Protein AF-A0A8J6RDT4-F1 (afdb_monomer_lite)

Sequence (81 aa):
MNLEEALQALPPDAIEVVVEGNFSKAFLKALGFGDLEMVPGFRVGRLVVDHAARKNADDDIFLHSQANPYLYMEVKGHQRT

Foldseek 3Di:
DAQVVLVVPADAQAFFVSCLVRHVVNVVVVVVFDPQQKDAQQDDPPDTAGMFGDDADPPGRCNVVVPDTPDTDHTGTPHDD

Radius of gyration: 13.55 Å; chains: 1; bounding box: 31×24×33 Å

Structure (mmCIF, N/CA/C/O backbone):
data_AF-A0A8J6RDT4-F1
#
_entry.id   AF-A0A8J6RDT4-F1
#
loop_
_atom_site.group_PDB
_atom_site.id
_atom_site.type_symbol
_atom_site.label_atom_id
_atom_site.label_alt_id
_atom_site.label_comp_id
_atom_site.label_asym_id
_atom_site.label_entity_id
_atom_site.label_seq_id
_atom_site.pdbx_PDB_ins_code
_atom_site.Cartn_x
_atom_site.Cartn_y
_atom_site.Cartn_z
_atom_site.occupancy
_atom_site.B_iso_or_equiv
_atom_site.auth_seq_id
_atom_site.auth_comp_id
_atom_site.auth_asym_id
_atom_site.auth_atom_id
_atom_site.pdbx_PDB_model_num
ATOM 1 N N . MET A 1 1 ? -12.679 -12.126 -1.223 1.00 66.81 1 MET A N 1
ATOM 2 C CA . MET A 1 1 ? -13.076 -10.870 -0.579 1.00 66.81 1 MET A CA 1
ATOM 3 C C . MET A 1 1 ? -13.069 -9.782 -1.633 1.00 66.81 1 MET A C 1
ATOM 5 O O . MET A 1 1 ? -12.013 -9.527 -2.207 1.00 66.81 1 MET A O 1
ATOM 9 N N . ASN A 1 2 ? -14.237 -9.243 -1.967 1.00 83.25 2 ASN A N 1
ATOM 10 C CA . ASN A 1 2 ? -14.371 -8.048 -2.803 1.00 83.25 2 ASN A CA 1
ATOM 11 C C . ASN A 1 2 ? -14.264 -6.774 -1.929 1.00 83.25 2 ASN A C 1
ATOM 13 O O . ASN A 1 2 ? -14.105 -6.872 -0.712 1.00 83.25 2 ASN A O 1
ATOM 17 N N . LEU A 1 3 ? -14.302 -5.580 -2.534 1.00 91.69 3 LEU A N 1
ATOM 18 C CA . LEU A 1 3 ? -14.152 -4.325 -1.780 1.00 91.69 3 LEU A CA 1
ATOM 19 C C . LEU A 1 3 ? -15.267 -4.074 -0.771 1.00 91.69 3 LEU A C 1
ATOM 21 O O . LEU A 1 3 ? -14.997 -3.558 0.308 1.00 91.69 3 LEU A O 1
ATOM 25 N N . GLU A 1 4 ? -16.501 -4.421 -1.123 1.00 91.88 4 GLU A N 1
ATOM 26 C CA . GLU A 1 4 ? -17.652 -4.220 -0.249 1.00 91.88 4 GLU A CA 1
ATOM 27 C C . GLU A 1 4 ? -17.532 -5.091 1.004 1.00 91.88 4 GLU A C 1
ATOM 29 O O . GLU A 1 4 ? -17.652 -4.585 2.115 1.00 91.88 4 GLU A O 1
ATOM 34 N N . GLU A 1 5 ? -17.184 -6.368 0.835 1.00 91.31 5 GLU A N 1
ATOM 35 C CA . GLU A 1 5 ? -16.930 -7.296 1.939 1.00 91.31 5 GLU A CA 1
ATOM 36 C C . GLU A 1 5 ? -15.775 -6.817 2.831 1.00 91.31 5 GLU A C 1
ATOM 38 O O . GLU A 1 5 ? -15.887 -6.861 4.053 1.00 91.31 5 GLU A O 1
ATOM 43 N N . ALA A 1 6 ? -14.676 -6.332 2.238 1.00 91.25 6 ALA A N 1
ATOM 44 C CA . ALA A 1 6 ? -13.530 -5.822 2.993 1.00 91.25 6 ALA A CA 1
ATOM 45 C C . ALA A 1 6 ? -13.887 -4.568 3.805 1.00 91.25 6 ALA A C 1
ATOM 47 O O . ALA A 1 6 ? -13.450 -4.425 4.945 1.00 91.25 6 ALA A O 1
ATOM 48 N N . LEU A 1 7 ? -14.704 -3.679 3.234 1.00 90.56 7 LEU A N 1
ATOM 49 C CA . LEU A 1 7 ? -15.176 -2.473 3.908 1.00 90.56 7 LEU A CA 1
ATOM 50 C C . LEU A 1 7 ? -16.154 -2.809 5.043 1.00 90.56 7 LEU A C 1
ATOM 52 O O . LEU A 1 7 ? -16.023 -2.275 6.139 1.00 90.56 7 LEU A O 1
ATOM 56 N N . GLN A 1 8 ? -17.108 -3.712 4.801 1.00 91.75 8 GLN A N 1
ATOM 57 C CA . GLN A 1 8 ? -18.094 -4.146 5.799 1.00 91.75 8 GLN A CA 1
ATOM 58 C C . GLN A 1 8 ? -17.467 -4.951 6.946 1.00 91.75 8 GLN A C 1
ATOM 60 O O . GLN A 1 8 ? -18.022 -4.986 8.042 1.00 91.75 8 GLN A O 1
ATOM 65 N N . ALA A 1 9 ? -16.316 -5.586 6.713 1.00 90.88 9 ALA A N 1
ATOM 66 C CA . ALA A 1 9 ? -15.570 -6.309 7.737 1.00 90.88 9 ALA A CA 1
ATOM 67 C C . ALA A 1 9 ? -14.792 -5.390 8.697 1.00 90.88 9 ALA A C 1
ATOM 69 O O . ALA A 1 9 ? -14.273 -5.873 9.709 1.00 90.88 9 ALA A O 1
ATOM 70 N N . LEU A 1 10 ? -14.682 -4.087 8.409 1.00 92.69 10 LEU A N 1
ATOM 71 C CA . LEU A 1 10 ? -14.025 -3.153 9.317 1.00 92.69 10 LEU A CA 1
ATOM 72 C C . LEU A 1 10 ? -14.859 -2.966 10.595 1.00 92.69 10 LEU A C 1
ATOM 74 O O . LEU A 1 10 ? -16.062 -2.706 10.516 1.00 92.69 10 LEU A O 1
ATOM 78 N N . PRO A 1 11 ? -14.237 -3.047 11.786 1.00 92.19 11 PRO A N 1
ATOM 79 C CA . PRO A 1 11 ? -14.905 -2.674 13.024 1.00 92.19 11 PRO A CA 1
ATOM 80 C C . PRO A 1 11 ? -15.400 -1.218 12.984 1.00 92.19 11 PRO A C 1
ATOM 82 O O . PRO A 1 11 ? -14.768 -0.372 12.340 1.00 92.19 11 PRO A O 1
ATOM 85 N N . PRO A 1 12 ? -16.474 -0.884 13.721 1.00 90.44 12 PRO A N 1
ATOM 86 C CA . PRO A 1 12 ? -16.807 0.507 14.007 1.00 90.44 12 PRO A CA 1
ATOM 87 C C . PRO A 1 12 ? -15.588 1.238 14.585 1.00 90.44 12 PRO A C 1
ATOM 89 O O . PRO A 1 12 ? -14.873 0.676 15.415 1.00 90.44 12 PRO A O 1
ATOM 92 N N . ASP A 1 13 ? -15.340 2.465 14.122 1.00 91.44 13 ASP A N 1
ATOM 93 C CA . ASP A 1 13 ? -14.213 3.305 14.554 1.00 91.44 13 ASP A CA 1
ATOM 94 C C . ASP A 1 13 ? -12.831 2.636 14.410 1.00 91.44 13 ASP A C 1
ATOM 96 O O . ASP A 1 13 ? -11.913 2.895 15.195 1.00 91.44 13 ASP A O 1
ATOM 100 N N . ALA A 1 14 ? -12.671 1.776 13.392 1.00 93.69 14 ALA A N 1
ATOM 101 C CA . ALA A 1 14 ? -11.414 1.099 13.091 1.00 93.69 14 ALA A CA 1
ATOM 102 C C . ALA A 1 14 ? -10.242 2.090 13.025 1.00 93.69 14 ALA A C 1
ATOM 104 O O . ALA A 1 14 ? -10.234 3.031 12.228 1.00 93.69 14 ALA A O 1
ATOM 105 N N . ILE A 1 15 ? -9.231 1.849 13.857 1.00 94.88 15 ILE A N 1
ATOM 106 C CA . ILE A 1 15 ? -7.981 2.611 13.849 1.00 94.88 15 ILE A CA 1
ATOM 107 C C . ILE A 1 15 ? -7.180 2.326 12.573 1.00 94.88 15 ILE A C 1
ATOM 109 O O . ILE A 1 15 ? -7.372 1.299 11.926 1.00 94.88 15 ILE A O 1
ATOM 113 N N . GLU A 1 16 ? -6.254 3.219 12.236 1.00 94.69 16 GLU A N 1
ATOM 114 C CA . GLU A 1 16 ? -5.493 3.199 10.978 1.00 94.69 16 GLU A CA 1
ATOM 115 C C . GLU A 1 16 ? -4.875 1.834 10.651 1.00 94.69 16 GLU A C 1
ATOM 117 O O . GLU A 1 16 ? -5.166 1.288 9.595 1.00 94.69 16 GLU A O 1
ATOM 122 N N . VAL A 1 17 ? -4.160 1.213 11.597 1.00 94.25 17 VAL A N 1
ATOM 123 C CA . VA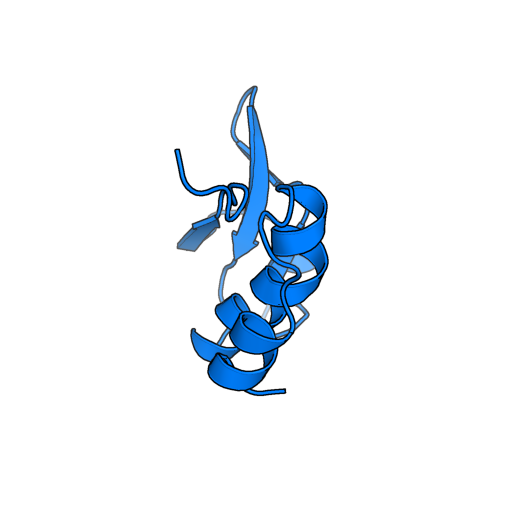L A 1 17 ? -3.549 -0.120 11.407 1.00 94.25 17 VAL A CA 1
ATOM 124 C C . VAL A 1 17 ? -4.573 -1.227 11.107 1.00 94.25 17 VAL A C 1
ATOM 126 O O . VAL A 1 17 ? -4.275 -2.189 10.403 1.00 94.25 17 VAL A O 1
ATOM 129 N N . VAL A 1 18 ? -5.804 -1.101 11.617 1.00 94.88 18 VAL A N 1
ATOM 130 C CA . VAL A 1 18 ? -6.888 -2.057 11.337 1.00 94.88 18 VAL A CA 1
ATOM 131 C C . VAL A 1 18 ? -7.451 -1.824 9.938 1.00 94.88 18 VAL A C 1
ATOM 133 O O . VAL A 1 18 ? -7.712 -2.790 9.223 1.00 94.88 18 VAL A O 1
ATOM 136 N N . VAL A 1 19 ? -7.617 -0.563 9.532 1.00 95.25 19 VAL A N 1
ATOM 137 C CA . VAL A 1 19 ? -8.041 -0.222 8.167 1.00 95.25 19 VAL A CA 1
ATOM 138 C C . VAL A 1 19 ? -6.985 -0.678 7.162 1.00 95.25 19 VAL A C 1
ATOM 140 O O . VAL A 1 19 ? -7.320 -1.348 6.188 1.00 95.25 19 VAL A O 1
ATOM 143 N N . GLU A 1 20 ? -5.712 -0.394 7.427 1.00 95.69 20 GLU A N 1
ATOM 144 C CA . GLU A 1 20 ? -4.595 -0.785 6.572 1.00 95.69 20 GLU A CA 1
ATOM 145 C C . GLU A 1 20 ? -4.562 -2.309 6.374 1.00 95.69 20 GLU A C 1
ATOM 147 O O . GLU A 1 20 ? -4.664 -2.800 5.248 1.00 95.69 20 GLU A O 1
ATOM 152 N N . GLY A 1 21 ? -4.510 -3.076 7.468 1.00 93.00 21 GLY A N 1
ATOM 153 C CA . GLY A 1 21 ? -4.389 -4.534 7.409 1.00 93.00 21 GLY A CA 1
ATOM 154 C C . GLY A 1 21 ? -5.578 -5.241 6.747 1.00 93.00 21 GLY A C 1
ATOM 155 O O . GLY A 1 21 ? -5.388 -6.254 6.070 1.00 93.00 21 GLY A O 1
ATOM 156 N N . ASN A 1 22 ? -6.793 -4.707 6.905 1.00 91.75 22 ASN A N 1
ATOM 157 C CA . ASN A 1 22 ? -8.014 -5.376 6.448 1.00 91.75 22 ASN A CA 1
ATOM 158 C C . ASN A 1 22 ? -8.528 -4.876 5.091 1.00 91.75 22 ASN A C 1
ATOM 160 O O . ASN A 1 22 ? -9.214 -5.625 4.396 1.00 91.75 22 ASN A O 1
ATOM 164 N N . PHE A 1 23 ? -8.202 -3.643 4.693 1.00 94.31 23 PHE A N 1
ATOM 165 C CA . PHE A 1 23 ? -8.775 -3.018 3.498 1.00 94.31 23 PHE A CA 1
ATOM 166 C C . PHE A 1 23 ? -7.748 -2.736 2.394 1.00 94.31 23 PHE A C 1
ATOM 168 O O . PHE A 1 23 ? -8.037 -3.010 1.225 1.00 94.31 23 PHE A O 1
ATOM 175 N N . SER A 1 24 ? -6.538 -2.266 2.726 1.00 95.31 24 SER A N 1
ATOM 176 C CA . SER A 1 24 ? -5.543 -1.789 1.744 1.00 95.31 24 SER A CA 1
ATOM 177 C C . SER A 1 24 ? -5.267 -2.780 0.620 1.00 95.31 24 SER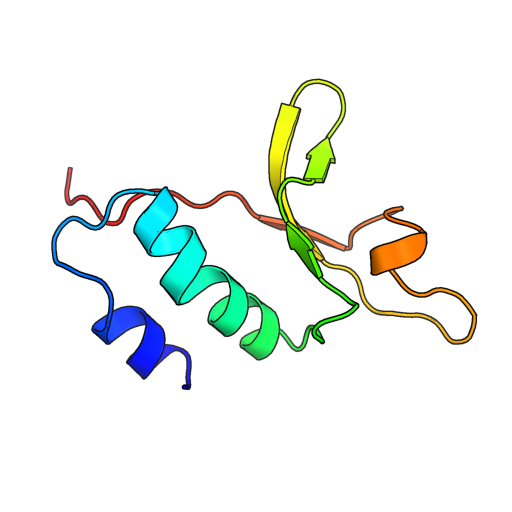 A C 1
ATOM 179 O O . SER A 1 24 ? -5.282 -2.431 -0.562 1.00 95.31 24 SER A O 1
ATOM 181 N N . LYS A 1 25 ? -5.050 -4.050 0.974 1.00 94.38 25 LYS A N 1
ATOM 182 C CA . LYS A 1 25 ? -4.732 -5.092 -0.005 1.00 94.38 25 LYS A CA 1
ATOM 183 C C . LYS A 1 25 ? -5.898 -5.366 -0.956 1.00 94.38 25 LYS A C 1
ATOM 185 O O . LYS A 1 25 ? -5.678 -5.565 -2.149 1.00 94.38 25 LYS A O 1
ATOM 190 N N . ALA A 1 26 ? -7.127 -5.390 -0.441 1.00 95.06 26 ALA A N 1
ATOM 191 C CA . ALA A 1 26 ? -8.316 -5.577 -1.268 1.00 95.06 26 ALA A CA 1
ATOM 192 C C . ALA A 1 26 ? -8.505 -4.384 -2.217 1.00 95.06 26 ALA A C 1
ATOM 194 O O . ALA A 1 26 ? -8.729 -4.588 -3.410 1.00 95.06 26 ALA A O 1
ATOM 195 N N . PHE A 1 27 ? -8.325 -3.161 -1.706 1.00 95.94 27 PHE A N 1
ATOM 196 C CA . PHE A 1 27 ? -8.376 -1.919 -2.478 1.00 95.94 27 PHE A CA 1
ATOM 197 C C . PHE A 1 27 ? -7.390 -1.907 -3.647 1.00 95.94 27 PHE A C 1
ATOM 199 O O . PHE A 1 27 ? -7.794 -1.761 -4.801 1.00 95.94 27 PHE A O 1
ATOM 206 N N . LEU A 1 28 ? -6.109 -2.152 -3.376 1.00 97.06 28 LEU A N 1
ATOM 207 C CA . LEU A 1 28 ? -5.074 -2.159 -4.408 1.00 97.06 28 LEU A CA 1
ATOM 208 C C . LEU A 1 28 ? -5.290 -3.273 -5.447 1.00 97.06 28 LEU A C 1
ATOM 210 O O . LEU A 1 28 ? -5.099 -3.041 -6.642 1.00 97.06 28 LEU A O 1
ATOM 214 N N . LYS A 1 29 ? -5.774 -4.454 -5.034 1.00 96.12 29 LYS A N 1
ATOM 215 C CA . LYS A 1 29 ? -6.158 -5.522 -5.973 1.00 96.12 29 LYS A CA 1
ATOM 216 C C . LYS A 1 29 ? -7.317 -5.121 -6.880 1.00 96.12 29 LYS A C 1
ATOM 218 O O . LYS A 1 29 ? -7.294 -5.446 -8.063 1.00 96.12 29 LYS A O 1
ATOM 223 N N . ALA A 1 30 ? -8.306 -4.396 -6.363 1.00 95.75 30 ALA A N 1
ATOM 224 C CA . ALA A 1 30 ? -9.423 -3.905 -7.167 1.00 95.75 30 ALA A CA 1
ATOM 225 C C . ALA A 1 30 ? -9.016 -2.801 -8.157 1.00 95.75 30 ALA A C 1
ATOM 227 O O . ALA A 1 30 ? -9.599 -2.711 -9.233 1.00 95.75 30 ALA A O 1
ATOM 228 N N . LEU A 1 31 ? -7.972 -2.023 -7.845 1.00 96.38 31 LEU A N 1
ATOM 229 C CA . LEU A 1 31 ? -7.306 -1.129 -8.805 1.00 96.38 31 LEU A CA 1
ATOM 230 C C . LEU A 1 31 ? -6.459 -1.883 -9.846 1.00 96.38 31 LEU A C 1
ATOM 232 O O . LEU A 1 31 ? -5.887 -1.280 -10.753 1.00 96.38 31 LEU A O 1
ATOM 236 N N . GLY A 1 32 ? -6.388 -3.207 -9.725 1.00 97.00 32 GLY A N 1
ATOM 237 C CA . GLY A 1 32 ? -5.743 -4.103 -10.667 1.00 97.00 32 GLY A CA 1
ATOM 238 C C . GLY A 1 32 ? -4.326 -4.505 -10.284 1.00 97.00 32 GLY A C 1
ATOM 239 O O . GLY A 1 32 ? -3.732 -5.253 -11.052 1.00 97.00 32 GLY A O 1
ATOM 240 N N . PHE A 1 33 ? -3.757 -4.054 -9.161 1.00 98.12 33 PHE A N 1
ATOM 241 C CA . PHE A 1 33 ? -2.384 -4.404 -8.775 1.00 98.12 33 PHE A CA 1
ATOM 242 C C . PHE A 1 33 ? -2.267 -5.844 -8.249 1.00 98.12 33 PHE A C 1
ATOM 244 O O . PHE A 1 33 ? -3.088 -6.318 -7.462 1.00 98.12 33 PHE A O 1
ATOM 251 N N . GLY A 1 34 ? -1.226 -6.550 -8.688 1.00 97.06 34 GLY A N 1
ATOM 252 C CA . GLY A 1 34 ? -0.859 -7.879 -8.206 1.00 97.06 34 GLY A CA 1
ATOM 253 C C . GLY A 1 34 ? -0.049 -7.851 -6.906 1.00 97.06 34 GLY A C 1
ATOM 254 O O . GLY A 1 34 ? 0.456 -6.817 -6.484 1.00 97.06 34 GLY A O 1
ATOM 255 N N . ASP A 1 35 ? 0.128 -9.012 -6.271 1.00 96.25 35 ASP A N 1
ATOM 256 C CA . ASP A 1 35 ? 0.836 -9.110 -4.982 1.00 96.25 35 ASP A CA 1
ATOM 257 C C . ASP A 1 35 ? 2.316 -8.672 -5.050 1.00 96.25 35 ASP A C 1
ATOM 259 O O . ASP A 1 35 ? 2.843 -8.168 -4.065 1.00 96.25 35 ASP A O 1
ATOM 263 N N . LEU A 1 36 ? 2.968 -8.802 -6.211 1.00 97.75 36 LEU A N 1
ATOM 264 C CA . LEU A 1 36 ? 4.349 -8.341 -6.445 1.00 97.75 36 LEU A CA 1
ATOM 265 C C . LEU A 1 36 ? 4.437 -6.884 -6.937 1.00 97.75 36 LEU A C 1
ATOM 267 O O . LEU A 1 36 ? 5.527 -6.370 -7.178 1.00 97.75 36 LEU A O 1
ATOM 271 N N . GLU A 1 37 ? 3.287 -6.236 -7.109 1.00 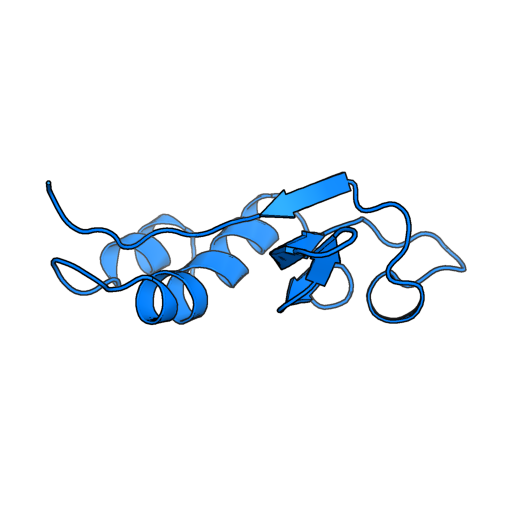98.50 37 GLU A N 1
ATOM 272 C CA . GLU A 1 37 ? 3.134 -4.863 -7.601 1.00 98.50 37 GLU A CA 1
ATOM 273 C C . GLU A 1 37 ? 2.822 -3.881 -6.461 1.00 98.50 37 GLU A C 1
ATOM 275 O O . GLU A 1 37 ? 2.520 -2.715 -6.712 1.00 98.50 37 GLU A O 1
ATOM 280 N N . MET A 1 38 ? 2.886 -4.346 -5.209 1.00 98.19 38 MET A N 1
ATOM 281 C 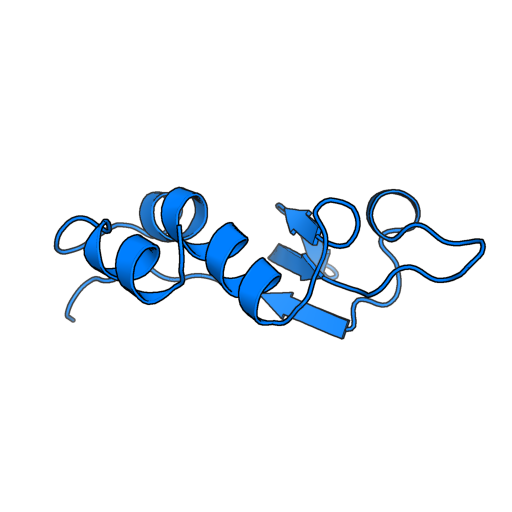CA . MET A 1 38 ? 2.552 -3.597 -3.998 1.00 98.19 38 MET A CA 1
ATOM 282 C C . MET A 1 38 ? 3.677 -3.724 -2.969 1.00 98.19 38 MET A C 1
ATOM 284 O O . MET A 1 38 ? 4.188 -4.818 -2.732 1.00 98.19 38 MET A O 1
ATOM 288 N N . VAL A 1 39 ? 4.030 -2.618 -2.317 1.00 97.88 39 VAL A N 1
ATOM 289 C CA . VAL A 1 39 ? 5.075 -2.566 -1.285 1.00 97.88 39 VAL A CA 1
ATOM 290 C C . VAL A 1 39 ? 4.531 -1.822 -0.065 1.00 97.88 39 VAL A C 1
ATOM 292 O O . VAL A 1 39 ? 4.183 -0.651 -0.214 1.00 97.88 39 VAL A O 1
ATOM 295 N N . PRO A 1 40 ? 4.422 -2.459 1.116 1.00 96.88 40 PRO A N 1
ATOM 296 C CA . PRO A 1 40 ? 4.035 -1.777 2.349 1.00 96.88 40 PRO A CA 1
ATOM 297 C C . PRO A 1 40 ? 5.195 -0.958 2.939 1.00 96.88 40 PRO A C 1
ATOM 299 O O . PRO A 1 40 ? 6.361 -1.280 2.704 1.00 96.88 40 PRO A O 1
ATOM 302 N N . GLY A 1 41 ? 4.889 0.069 3.735 1.00 96.50 41 GLY A N 1
ATOM 303 C CA . GLY A 1 41 ? 5.873 0.889 4.448 1.00 96.50 41 GLY A CA 1
ATOM 304 C C . GLY A 1 41 ? 6.891 1.554 3.517 1.00 96.50 41 GLY A C 1
ATOM 305 O O . GLY A 1 41 ? 8.097 1.534 3.780 1.00 96.50 41 GLY A O 1
ATOM 306 N N . PHE A 1 42 ? 6.427 2.105 2.396 1.00 97.75 42 PHE A N 1
ATOM 307 C CA . PHE A 1 42 ? 7.294 2.617 1.342 1.00 97.75 42 PHE A CA 1
ATOM 308 C C . PHE A 1 42 ? 7.877 3.990 1.704 1.00 97.75 42 PHE A C 1
ATOM 310 O O . PHE A 1 42 ? 7.155 4.930 2.036 1.00 97.75 42 PHE A O 1
ATOM 317 N N . ARG A 1 43 ? 9.202 4.144 1.598 1.00 97.19 43 ARG A N 1
ATOM 318 C CA . ARG A 1 43 ? 9.884 5.407 1.922 1.00 97.19 43 ARG A CA 1
ATOM 319 C C . ARG A 1 43 ? 9.757 6.427 0.789 1.00 97.19 43 ARG A C 1
ATOM 321 O O . ARG A 1 43 ? 10.200 6.183 -0.328 1.00 97.19 43 ARG A O 1
ATOM 328 N N . VAL A 1 44 ? 9.274 7.623 1.118 1.00 94.94 44 VAL A N 1
ATOM 329 C CA . VAL A 1 44 ? 9.182 8.779 0.216 1.00 94.94 44 VAL A CA 1
ATOM 330 C C . VAL A 1 44 ? 10.003 9.929 0.794 1.00 94.94 44 VAL A C 1
ATOM 332 O O . VAL A 1 44 ? 9.561 10.688 1.659 1.00 94.94 44 VAL A O 1
ATOM 335 N N . GLY A 1 45 ? 11.255 10.044 0.345 1.00 92.38 45 GLY A N 1
ATOM 336 C CA . GLY A 1 45 ? 12.205 11.003 0.906 1.00 92.38 45 GLY A CA 1
ATOM 337 C C . GLY A 1 45 ? 12.454 10.742 2.395 1.00 92.38 45 GLY A C 1
ATOM 338 O O . GLY A 1 45 ? 13.083 9.749 2.757 1.00 92.38 45 GLY A O 1
ATOM 339 N N . ARG A 1 46 ? 11.979 11.650 3.258 1.00 95.69 46 ARG A N 1
ATOM 340 C CA . ARG A 1 46 ? 12.089 11.538 4.728 1.00 95.69 46 ARG A CA 1
ATOM 341 C C . ARG A 1 46 ? 10.847 10.948 5.399 1.00 95.69 46 ARG A C 1
ATOM 343 O O . ARG A 1 46 ? 10.874 10.734 6.605 1.00 95.69 46 ARG A O 1
ATOM 350 N N . LEU A 1 47 ? 9.778 10.733 4.640 1.00 96.25 47 LEU A N 1
ATOM 351 C CA . LEU A 1 47 ? 8.514 10.193 5.128 1.00 96.25 47 LEU A CA 1
ATOM 352 C C . LEU A 1 47 ? 8.367 8.733 4.695 1.00 96.25 47 LEU A C 1
ATOM 354 O O . LEU A 1 47 ? 9.124 8.235 3.858 1.00 96.25 47 LEU A O 1
ATOM 358 N N . VAL A 1 48 ? 7.395 8.050 5.281 1.00 97.06 48 VAL A N 1
ATOM 359 C CA . VAL A 1 48 ? 6.989 6.694 4.918 1.00 97.06 48 VAL A CA 1
ATOM 360 C C . VAL A 1 48 ? 5.486 6.739 4.695 1.00 97.06 48 VAL A C 1
ATOM 362 O O . VAL A 1 48 ? 4.797 7.363 5.494 1.00 97.06 48 VAL A O 1
ATOM 365 N N . VAL A 1 49 ? 5.025 6.137 3.603 1.00 97.69 49 VAL A N 1
ATOM 366 C CA . VAL A 1 49 ? 3.599 5.918 3.333 1.00 97.69 49 VAL A CA 1
ATOM 367 C C . VAL A 1 49 ? 3.264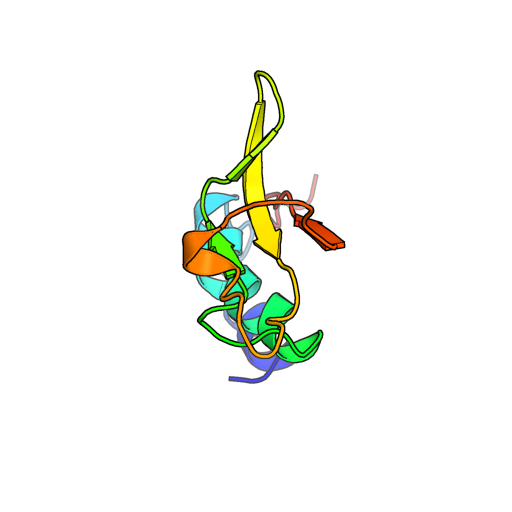 4.449 3.559 1.00 97.69 49 VAL A C 1
ATOM 369 O O . VAL A 1 49 ? 4.140 3.587 3.420 1.00 97.69 49 VAL A O 1
ATOM 372 N N . ASP A 1 50 ? 2.002 4.156 3.850 1.00 98.19 50 ASP A N 1
ATOM 373 C CA . ASP A 1 50 ? 1.562 2.793 4.166 1.00 98.19 50 ASP A CA 1
ATOM 374 C C . ASP A 1 50 ? 1.780 1.831 3.005 1.00 98.19 50 ASP A C 1
ATOM 376 O O . ASP A 1 50 ? 2.260 0.721 3.207 1.00 98.19 50 ASP A O 1
ATOM 380 N N . HIS A 1 51 ? 1.512 2.259 1.767 1.00 98.25 51 HIS A N 1
ATOM 381 C CA . HIS A 1 51 ? 1.839 1.461 0.588 1.00 98.25 51 HIS A CA 1
ATOM 382 C C . HIS A 1 51 ? 2.288 2.298 -0.608 1.00 98.25 51 HIS A C 1
ATOM 384 O O . HIS A 1 51 ? 1.847 3.425 -0.824 1.00 98.25 51 HIS A O 1
ATOM 390 N N . ALA A 1 52 ? 3.092 1.683 -1.469 1.00 98.50 52 ALA A N 1
ATOM 391 C CA . ALA A 1 52 ? 3.270 2.107 -2.849 1.00 98.50 52 ALA A CA 1
ATOM 392 C C . ALA A 1 52 ? 2.887 0.977 -3.806 1.00 98.50 52 ALA A C 1
ATOM 394 O O . ALA A 1 52 ? 3.012 -0.204 -3.469 1.00 98.50 52 ALA A O 1
ATOM 395 N N . ALA A 1 53 ? 2.441 1.335 -5.008 1.00 98.56 53 ALA A N 1
ATOM 396 C CA . ALA A 1 53 ? 2.108 0.373 -6.048 1.00 98.56 53 ALA A CA 1
ATOM 397 C C . ALA A 1 53 ? 2.572 0.824 -7.438 1.00 98.56 53 ALA A C 1
ATOM 399 O O . ALA A 1 53 ? 2.572 2.014 -7.774 1.00 98.56 53 ALA A O 1
ATOM 400 N N . ARG A 1 54 ? 2.956 -0.154 -8.260 1.00 98.50 54 ARG A N 1
ATOM 401 C CA . ARG A 1 54 ? 3.373 0.026 -9.655 1.00 98.50 54 ARG A CA 1
ATOM 402 C C . ARG A 1 54 ? 3.198 -1.282 -10.410 1.00 98.50 54 ARG A C 1
ATOM 404 O O . ARG A 1 54 ? 3.510 -2.337 -9.868 1.00 98.50 54 ARG A O 1
ATOM 411 N N . LYS A 1 55 ? 2.778 -1.210 -11.673 1.00 98.25 55 LYS A N 1
ATOM 412 C CA . LYS A 1 55 ? 2.771 -2.388 -12.545 1.00 98.25 55 LYS A CA 1
ATOM 413 C C . LYS A 1 55 ? 4.175 -2.936 -12.768 1.00 98.25 55 LYS A C 1
ATOM 415 O O . LYS A 1 55 ? 5.135 -2.169 -12.840 1.00 98.25 55 LYS A O 1
ATOM 420 N N . ASN A 1 56 ? 4.268 -4.255 -12.872 1.00 97.94 56 ASN A N 1
ATOM 421 C CA . ASN A 1 56 ? 5.486 -4.905 -13.330 1.00 97.94 56 ASN A CA 1
ATOM 422 C C . ASN A 1 56 ? 5.699 -4.618 -14.822 1.00 97.94 56 ASN A C 1
ATOM 424 O O . ASN A 1 56 ? 4.736 -4.460 -15.577 1.00 97.94 56 ASN A O 1
ATOM 428 N N . ALA A 1 57 ? 6.964 -4.581 -15.228 1.00 95.56 57 ALA A N 1
ATOM 429 C CA . ALA A 1 57 ? 7.380 -4.651 -16.624 1.00 95.56 57 ALA A CA 1
ATOM 430 C C . ALA A 1 57 ? 8.063 -6.005 -16.880 1.00 95.56 57 ALA A C 1
ATOM 432 O O . ALA A 1 57 ? 8.358 -6.733 -15.930 1.00 95.56 57 ALA A O 1
ATOM 433 N N . ASP A 1 58 ? 8.299 -6.344 -18.149 1.00 92.06 58 ASP A N 1
ATOM 434 C CA . ASP A 1 58 ? 8.783 -7.671 -18.569 1.00 92.06 58 ASP A CA 1
ATOM 435 C C . ASP A 1 58 ? 10.062 -8.125 -17.841 1.00 92.06 58 ASP A C 1
ATOM 437 O O . ASP A 1 58 ? 10.228 -9.312 -17.558 1.00 92.06 58 ASP A O 1
ATOM 441 N N . ASP A 1 59 ? 10.947 -7.188 -17.499 1.00 95.44 59 ASP A N 1
ATOM 442 C CA . ASP A 1 59 ? 12.229 -7.417 -16.830 1.00 95.44 59 ASP A CA 1
ATOM 443 C C . ASP A 1 59 ? 12.338 -6.756 -15.442 1.00 95.44 59 ASP A C 1
ATOM 445 O O . ASP A 1 59 ? 13.390 -6.823 -14.803 1.00 95.44 59 ASP A O 1
ATOM 449 N N . ASP A 1 60 ? 11.259 -6.146 -14.942 1.00 97.19 60 ASP A N 1
ATOM 450 C CA . ASP A 1 60 ? 11.278 -5.353 -13.714 1.00 97.19 60 ASP A CA 1
ATOM 451 C C . ASP A 1 60 ? 10.051 -5.625 -12.831 1.00 97.19 60 ASP A C 1
ATOM 453 O O . ASP A 1 60 ? 8.925 -5.185 -13.091 1.00 97.19 60 ASP A O 1
ATOM 457 N N . ILE A 1 61 ? 10.307 -6.324 -11.724 1.00 97.81 61 ILE A N 1
ATOM 458 C CA . ILE A 1 61 ? 9.335 -6.579 -10.664 1.00 97.81 61 ILE A CA 1
ATOM 459 C C . ILE A 1 61 ? 9.411 -5.445 -9.645 1.00 97.81 61 ILE A C 1
ATOM 461 O O . ILE A 1 61 ? 10.432 -5.255 -8.978 1.00 97.81 61 ILE A O 1
ATOM 465 N N . PHE A 1 62 ? 8.298 -4.735 -9.458 1.00 98.31 62 PHE A N 1
ATOM 466 C CA . PHE A 1 62 ? 8.257 -3.565 -8.583 1.00 98.31 62 PHE A CA 1
ATOM 467 C C . PHE A 1 62 ? 8.641 -3.868 -7.131 1.00 98.31 62 PHE A C 1
ATOM 469 O O . PHE A 1 62 ? 9.357 -3.080 -6.522 1.00 98.31 62 PHE A O 1
ATOM 476 N N . LEU A 1 63 ? 8.240 -5.020 -6.584 1.00 97.06 63 LEU A N 1
ATOM 477 C CA . LEU A 1 63 ? 8.645 -5.433 -5.236 1.00 97.06 63 LEU A CA 1
ATOM 478 C C . LEU A 1 63 ? 10.176 -5.456 -5.044 1.00 97.06 63 LEU A C 1
ATOM 480 O O . LEU A 1 63 ? 10.659 -5.252 -3.927 1.00 97.06 63 LEU A O 1
ATOM 484 N N . HIS A 1 64 ? 10.937 -5.703 -6.115 1.00 97.06 64 HIS A N 1
ATOM 485 C CA . HIS A 1 64 ? 12.398 -5.748 -6.091 1.00 97.06 64 HIS A CA 1
ATOM 486 C C . HIS A 1 64 ? 13.027 -4.384 -6.375 1.00 97.06 64 HIS A C 1
ATOM 488 O O . HIS A 1 64 ? 13.935 -3.982 -5.652 1.00 97.06 64 HIS A O 1
ATOM 494 N N . SER A 1 65 ? 12.559 -3.673 -7.404 1.00 96.75 65 SER A N 1
ATOM 495 C CA . SER A 1 65 ? 13.146 -2.385 -7.797 1.00 96.75 65 SER A CA 1
ATOM 496 C C . SER A 1 65 ? 12.715 -1.227 -6.907 1.00 96.75 65 SER A C 1
ATOM 498 O O . SER A 1 65 ? 13.515 -0.330 -6.651 1.00 96.75 65 SER A O 1
ATOM 500 N N . GLN A 1 66 ? 11.462 -1.235 -6.442 1.00 96.81 66 GLN A N 1
ATOM 501 C CA . GLN A 1 66 ? 10.873 -0.217 -5.570 1.00 96.81 66 GLN A CA 1
ATOM 502 C C . GLN A 1 66 ? 11.088 1.216 -6.084 1.00 96.81 66 GLN A C 1
ATOM 504 O O . GLN A 1 66 ? 11.254 2.158 -5.312 1.00 96.81 66 GLN A O 1
ATOM 509 N N . ALA A 1 67 ? 11.092 1.387 -7.405 1.00 95.38 67 ALA A N 1
ATOM 510 C CA . ALA A 1 67 ? 11.361 2.657 -8.064 1.00 95.38 67 ALA A CA 1
ATOM 511 C C . ALA A 1 67 ? 10.143 3.132 -8.859 1.00 95.38 67 ALA A C 1
ATOM 513 O O . ALA A 1 67 ? 9.385 2.328 -9.398 1.00 95.38 67 ALA A O 1
ATOM 514 N N . ASN A 1 68 ? 9.996 4.455 -8.968 1.00 95.88 68 ASN A N 1
ATOM 515 C CA . ASN A 1 68 ? 8.995 5.118 -9.812 1.00 95.88 68 ASN A CA 1
ATOM 516 C C . ASN A 1 68 ? 7.561 4.574 -9.634 1.00 95.88 68 ASN A C 1
ATOM 518 O O . ASN A 1 68 ? 6.938 4.167 -10.620 1.00 95.88 68 ASN A O 1
ATOM 522 N N . PRO A 1 69 ? 7.031 4.520 -8.398 1.00 97.56 69 PRO A N 1
ATOM 523 C CA . PRO A 1 69 ? 5.674 4.044 -8.173 1.00 97.56 69 PRO A CA 1
ATOM 524 C C . PRO A 1 69 ? 4.644 4.914 -8.891 1.00 97.56 69 PRO A C 1
ATOM 526 O O . PRO A 1 69 ? 4.815 6.125 -9.034 1.00 97.56 69 PRO A O 1
ATOM 529 N N . TYR A 1 70 ? 3.554 4.285 -9.323 1.00 97.94 70 TYR A N 1
ATOM 530 C CA . TYR A 1 70 ? 2.420 4.982 -9.935 1.00 97.94 70 TYR A CA 1
ATOM 531 C C . TYR A 1 70 ? 1.482 5.555 -8.877 1.00 97.94 70 TYR A C 1
ATOM 533 O O . TYR A 1 70 ? 0.840 6.578 -9.102 1.00 97.94 70 TYR A O 1
ATOM 541 N N . LEU A 1 71 ? 1.402 4.878 -7.731 1.00 98.06 71 LEU A N 1
ATOM 542 C CA . LEU A 1 71 ? 0.519 5.214 -6.629 1.00 98.06 71 LEU A CA 1
ATOM 543 C C . LEU A 1 71 ? 1.293 5.168 -5.314 1.00 98.06 71 LEU A C 1
ATOM 545 O O . LEU A 1 71 ? 1.965 4.180 -5.018 1.00 98.06 71 LEU A O 1
ATOM 549 N N . TYR A 1 72 ? 1.128 6.218 -4.518 1.00 98.19 72 TYR A N 1
ATOM 550 C CA . TYR A 1 72 ? 1.403 6.219 -3.086 1.00 98.19 72 TYR A CA 1
ATOM 551 C C . TYR A 1 72 ? 0.063 6.214 -2.356 1.00 98.19 72 TYR A C 1
ATOM 553 O O . TYR A 1 72 ? -0.850 6.941 -2.751 1.00 98.19 72 TYR A O 1
ATOM 561 N N . MET A 1 73 ? -0.059 5.406 -1.311 1.00 97.81 73 MET A N 1
ATOM 562 C CA . MET A 1 73 ? -1.273 5.280 -0.521 1.00 97.81 73 MET A CA 1
ATOM 563 C C . MET A 1 73 ? -0.952 5.492 0.952 1.00 97.81 73 MET A C 1
ATOM 565 O O . MET A 1 73 ? -0.100 4.807 1.511 1.00 97.81 73 MET A O 1
ATOM 569 N N . GLU A 1 74 ? -1.683 6.427 1.542 1.00 97.69 74 GLU A N 1
ATOM 570 C CA . GLU A 1 74 ? -1.738 6.695 2.972 1.00 97.69 74 GLU A CA 1
ATOM 571 C C . GLU A 1 74 ? -3.161 6.374 3.434 1.00 97.69 74 GLU A C 1
ATOM 573 O O . GLU A 1 74 ? -4.139 6.821 2.826 1.00 97.69 74 GLU A O 1
ATOM 578 N N . VAL A 1 75 ? -3.279 5.589 4.491 1.00 95.75 75 VAL A N 1
ATOM 579 C CA . VAL A 1 75 ? -4.531 5.150 5.090 1.00 95.75 75 VAL A CA 1
ATOM 580 C C . VAL A 1 75 ? -4.806 6.002 6.320 1.00 95.75 75 VAL A C 1
ATOM 582 O O . VAL A 1 75 ? -3.907 6.544 6.958 1.00 95.75 75 VAL A O 1
ATOM 585 N N . LYS A 1 76 ? -6.083 6.164 6.656 1.00 94.56 76 LYS A N 1
ATOM 586 C CA . LYS A 1 76 ? -6.514 6.788 7.908 1.00 94.56 76 LYS A CA 1
ATOM 587 C C . LYS A 1 76 ? -7.592 5.929 8.552 1.00 94.56 76 LYS A C 1
ATOM 589 O O . LYS A 1 76 ? -8.261 5.144 7.877 1.00 94.56 76 LYS A O 1
ATOM 594 N N . GLY A 1 77 ? -7.741 6.067 9.867 1.00 92.88 77 GLY A N 1
ATOM 595 C CA . GLY A 1 77 ? -8.792 5.378 10.612 1.00 92.88 77 GLY A CA 1
ATOM 596 C C . GLY A 1 77 ? -10.195 5.746 10.118 1.00 92.88 77 GLY A C 1
ATOM 597 O O . GLY A 1 77 ? -10.438 6.862 9.664 1.00 92.88 77 GLY A O 1
ATOM 598 N N . HIS A 1 78 ? -11.139 4.818 10.260 1.00 84.44 78 HIS A N 1
ATOM 599 C CA . HIS A 1 78 ? -12.556 5.003 9.934 1.00 84.44 78 HIS A CA 1
ATOM 600 C C . HIS A 1 78 ? -13.337 5.673 11.082 1.00 84.44 78 HIS A C 1
ATOM 602 O O . HIS A 1 78 ? -14.523 5.417 11.283 1.00 84.44 78 HIS A O 1
ATOM 608 N N . GLN A 1 79 ? -12.671 6.506 11.884 1.00 82.88 79 GLN A N 1
ATOM 609 C CA . GLN A 1 79 ? -13.324 7.207 12.985 1.00 82.88 79 GLN A CA 1
ATOM 610 C C . GLN A 1 79 ? -14.242 8.293 12.428 1.00 82.88 79 GLN A C 1
ATOM 612 O O . GLN A 1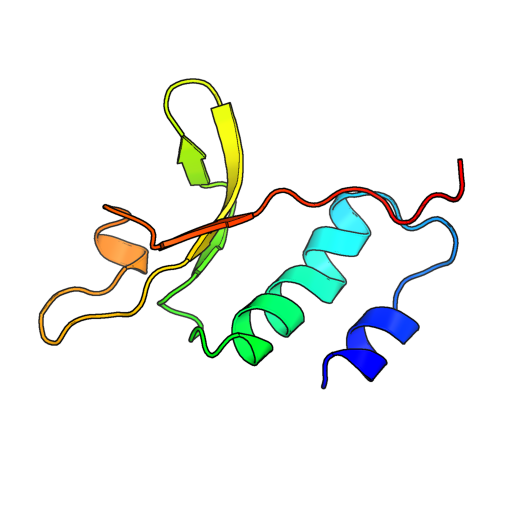 79 ? -13.829 9.104 11.596 1.00 82.88 79 GLN A O 1
ATOM 617 N N . ARG A 1 80 ? -15.491 8.323 12.896 1.00 61.25 80 ARG A N 1
ATOM 618 C CA . ARG A 1 80 ? -16.383 9.459 12.646 1.00 61.25 80 ARG A CA 1
ATOM 619 C C . ARG A 1 80 ? -15.979 10.597 13.582 1.00 61.25 80 ARG A C 1
ATOM 621 O O . ARG A 1 80 ? -16.377 10.602 14.742 1.00 61.25 80 ARG A O 1
ATOM 628 N N . THR A 1 81 ? -15.155 11.516 13.090 1.00 53.91 81 THR A N 1
ATOM 629 C CA . THR A 1 81 ? -14.975 12.841 13.708 1.00 53.91 81 THR A CA 1
ATOM 630 C C . THR A 1 81 ? -16.237 13.676 13.579 1.00 53.91 81 THR A C 1
ATOM 632 O O . THR A 1 81 ? -16.822 13.641 12.470 1.00 53.91 81 THR A O 1
#

Secondary structure (DSSP, 8-state):
--HHHHHHTSPTT--HHHHIIIIIHHHHHHTT--GGGEEEEEEETTEEEEEEE---BTTB-HHHH--S-SEEE--------

pLDDT: mean 93.88, std 7.34, range [53.91, 98.56]